Protein AF-A0A3B9RCN8-F1 (afdb_monomer_lite)

Sequence (175 aa):
MEKKGSSYEKSVKLENGKKYEFRYLSDDKGWFNDHAADAYVPSPYFGIDNSVVDLSALPEKKKTVKKVAAKKPVAKKTVAKKPVAKKTTTKAKKDDLKKIEGIGPKIASILTDNGYGTFSALSKASVKSLEEILKAAGPRYTMHKPGTWPKQAKLAASGDWDKLKTLQDKLDGGK

Secondary structure (DSSP, 8-state):
-EEETTEEE------TT-EEEE-EEETTTEEE--TT-SEEEE-SSTT-EEEEEE-SS---------------------------------------GGGSTT--HHHHHHHHHTT--SHHHHHHS-HHHHHHHHHHH-TTTTTS-GGGHHHHHHHHHTT-HHHHHHHHTTSGGG-

Structure (mmCIF, N/CA/C/O backbone):
data_AF-A0A3B9RCN8-F1
#
_entry.id   AF-A0A3B9RCN8-F1
#
loop_
_atom_site.group_PDB
_atom_site.id
_atom_site.type_symbol
_atom_site.label_atom_id
_atom_site.label_alt_id
_atom_site.label_comp_id
_atom_site.label_asym_id
_atom_site.label_entity_id
_atom_site.label_seq_id
_atom_site.pdbx_PDB_ins_code
_atom_site.Cartn_x
_atom_site.Cartn_y
_atom_site.Cartn_z
_atom_site.occupancy
_atom_site.B_iso_or_equiv
_atom_site.auth_seq_id
_atom_site.auth_comp_id
_atom_site.auth_asym_id
_atom_site.auth_atom_id
_atom_site.pdbx_PDB_model_num
ATOM 1 N N . MET A 1 1 ? -16.356 18.756 10.865 1.00 71.56 1 MET A N 1
ATOM 2 C CA . MET A 1 1 ? -15.199 18.134 11.540 1.00 71.56 1 MET A CA 1
ATOM 3 C C . MET A 1 1 ? -14.377 19.251 12.135 1.00 71.56 1 MET A C 1
ATOM 5 O O . MET A 1 1 ? -14.333 20.314 11.533 1.00 71.56 1 MET A O 1
ATOM 9 N N . GLU A 1 2 ? -13.748 19.028 13.277 1.00 79.19 2 GLU A N 1
ATOM 10 C CA . GLU A 1 2 ? -12.824 19.988 13.875 1.00 79.19 2 GLU A CA 1
ATOM 11 C C . GLU A 1 2 ? -11.391 19.594 13.521 1.00 79.19 2 GLU A C 1
ATOM 13 O O . GLU A 1 2 ? -11.007 18.430 13.662 1.00 79.19 2 GLU A O 1
ATOM 18 N N . LYS A 1 3 ? -10.593 20.555 13.050 1.00 79.31 3 LYS A N 1
ATOM 19 C CA . LYS A 1 3 ? -9.176 20.336 12.757 1.00 79.31 3 LYS A CA 1
ATOM 20 C C . LYS A 1 3 ? -8.389 20.332 14.068 1.00 79.31 3 LYS A C 1
ATOM 22 O O . LYS A 1 3 ? -8.279 21.358 14.735 1.00 79.31 3 LYS A O 1
ATOM 27 N N . LYS A 1 4 ? -7.812 19.189 14.431 1.00 77.81 4 LYS A N 1
ATOM 28 C CA . LYS A 1 4 ? -6.907 19.025 15.574 1.00 77.81 4 LYS A CA 1
ATOM 29 C C . LYS A 1 4 ? -5.496 18.747 15.069 1.00 77.81 4 LYS A C 1
ATOM 31 O O . LYS A 1 4 ? -5.135 17.617 14.743 1.00 77.81 4 LYS A O 1
ATOM 36 N N . GLY A 1 5 ? -4.689 19.804 14.999 1.00 80.44 5 GLY A N 1
ATOM 37 C CA . GLY A 1 5 ? -3.334 19.733 14.451 1.00 80.44 5 GLY A CA 1
ATOM 38 C C . GLY A 1 5 ? -3.357 19.367 12.965 1.00 80.44 5 GLY A C 1
ATOM 39 O O . GLY A 1 5 ? -3.849 20.141 12.144 1.00 80.44 5 GLY A O 1
ATOM 40 N N . SER A 1 6 ? -2.831 18.188 12.630 1.00 76.69 6 SER A N 1
ATOM 41 C CA . SER A 1 6 ? -2.826 17.624 11.273 1.00 76.69 6 SER A CA 1
ATOM 42 C C . SER A 1 6 ? -3.980 16.650 10.993 1.00 76.69 6 SER A C 1
ATOM 44 O O . SER A 1 6 ? -4.029 16.084 9.904 1.00 76.69 6 SER A O 1
ATOM 46 N N . SER A 1 7 ? -4.894 16.438 11.948 1.00 71.31 7 SER A N 1
ATOM 47 C CA . SER A 1 7 ? -6.028 15.512 11.823 1.00 71.31 7 SER A CA 1
ATOM 48 C C . SER A 1 7 ? -7.374 16.239 11.892 1.00 71.31 7 SER A C 1
ATOM 50 O O . SER A 1 7 ? -7.464 17.347 12.421 1.00 71.31 7 SER A O 1
ATOM 52 N N . TYR A 1 8 ? -8.426 15.601 11.385 1.00 76.00 8 TYR A N 1
ATOM 53 C CA . TYR A 1 8 ? -9.810 16.053 11.489 1.00 76.00 8 TYR A CA 1
ATOM 54 C C . TYR A 1 8 ? -10.598 15.067 12.352 1.00 76.00 8 TYR A C 1
ATOM 56 O O . TYR A 1 8 ? -10.539 13.862 12.130 1.00 76.00 8 TYR A O 1
ATOM 64 N N . GLU A 1 9 ? -11.347 15.569 13.333 1.00 79.69 9 GLU A N 1
ATOM 65 C CA . GLU A 1 9 ? -12.140 14.740 14.247 1.00 79.69 9 GLU A CA 1
ATOM 66 C C . GLU A 1 9 ? -13.613 15.178 14.230 1.00 79.69 9 GLU A C 1
ATOM 68 O O . GLU A 1 9 ? -13.933 16.367 14.155 1.00 79.69 9 GLU A O 1
ATOM 73 N N . LYS A 1 10 ? -14.543 14.220 14.291 1.00 79.56 10 LYS A N 1
ATOM 74 C CA . LYS A 1 10 ? -15.968 14.477 14.540 1.00 79.56 10 LYS A CA 1
ATOM 75 C C . LYS A 1 10 ? -16.510 13.370 15.433 1.00 79.56 10 LYS A C 1
ATOM 77 O O . LYS A 1 10 ? -16.347 12.197 15.127 1.00 79.56 10 LYS A O 1
ATOM 82 N N . SER A 1 11 ? -17.165 13.751 16.524 1.00 82.69 11 SER A N 1
ATOM 83 C CA . SER A 1 11 ? -17.877 12.812 17.392 1.00 82.69 11 SER A CA 1
ATOM 84 C C . SER A 1 11 ? -19.350 12.767 16.994 1.00 82.69 11 SER A C 1
ATOM 86 O O . SER A 1 11 ? -20.009 13.804 16.949 1.00 82.69 11 SER A O 1
ATOM 88 N N . VAL A 1 12 ? -19.865 11.572 16.708 1.00 82.56 12 VAL A N 1
ATOM 89 C CA . VAL A 1 12 ? -21.281 11.320 16.405 1.00 82.56 12 VAL A CA 1
ATOM 90 C C . VAL A 1 12 ? -21.766 10.212 17.336 1.00 82.56 12 VAL A C 1
ATOM 92 O O . VAL A 1 12 ? -21.059 9.230 17.547 1.00 82.56 12 VAL A O 1
ATOM 95 N N . LYS A 1 13 ? -22.950 10.384 17.931 1.00 86.81 13 LYS A N 1
ATOM 96 C CA . LYS A 1 13 ? -23.595 9.332 18.726 1.00 86.81 13 LYS A CA 1
ATOM 97 C C . LYS A 1 13 ? -24.363 8.414 17.780 1.00 86.81 13 LYS A C 1
ATOM 99 O O . LYS A 1 13 ? -25.206 8.897 17.032 1.00 86.81 13 LYS A O 1
ATOM 104 N N . LEU A 1 14 ? -24.060 7.123 17.833 1.00 85.62 14 LEU A N 1
ATOM 105 C CA . LEU A 1 14 ? -24.702 6.069 17.052 1.00 85.62 14 LEU A CA 1
ATOM 106 C C . LEU A 1 14 ? -25.326 5.054 18.013 1.00 85.62 14 LEU A C 1
ATOM 108 O O . LEU A 1 14 ? -24.851 4.900 19.140 1.00 85.62 14 LEU A O 1
ATOM 112 N N . GLU A 1 15 ? -26.402 4.398 17.593 1.00 83.62 15 GLU A N 1
ATOM 113 C CA . GLU A 1 15 ? -27.072 3.388 18.409 1.00 83.62 15 GLU A CA 1
ATOM 114 C C . GLU A 1 15 ? -26.327 2.055 18.319 1.00 83.62 15 GLU A C 1
ATOM 116 O O . GLU A 1 15 ? -25.875 1.630 17.255 1.00 83.62 15 GLU A O 1
ATOM 121 N N . ASN A 1 16 ? -26.209 1.372 19.452 1.00 81.44 16 ASN A N 1
ATOM 122 C CA . ASN A 1 16 ? -25.555 0.072 19.506 1.00 81.44 16 ASN A CA 1
ATOM 123 C C . ASN A 1 16 ? -26.401 -0.993 18.792 1.00 81.44 16 ASN A C 1
ATOM 125 O O . ASN A 1 16 ? -27.627 -0.902 18.745 1.00 81.44 16 ASN A O 1
ATOM 129 N N . GLY A 1 17 ? -25.749 -2.031 18.270 1.00 83.00 17 GLY A N 1
ATOM 130 C CA . GLY A 1 17 ? -26.423 -3.136 17.587 1.00 83.00 17 GLY A CA 1
ATOM 131 C C . GLY A 1 17 ? -26.712 -2.886 16.105 1.00 83.00 17 GLY A C 1
ATOM 132 O O . GLY A 1 17 ? -27.273 -3.760 15.449 1.00 83.00 17 GLY A O 1
ATOM 133 N N . LYS A 1 18 ? -26.346 -1.717 15.563 1.00 85.75 18 LYS A N 1
ATOM 134 C CA . LYS A 1 18 ? -26.621 -1.327 14.173 1.00 85.75 18 LYS A CA 1
ATOM 135 C C . LYS A 1 18 ? -25.338 -1.148 13.363 1.00 85.75 18 LYS A C 1
ATOM 137 O O . LYS A 1 18 ? -24.271 -0.872 13.907 1.00 85.75 18 LYS A O 1
ATOM 142 N N . LYS A 1 19 ? -25.462 -1.294 12.045 1.00 87.50 19 LYS A N 1
ATOM 143 C CA . LYS A 1 19 ? -24.400 -0.976 11.085 1.00 87.50 19 LYS A CA 1
ATOM 144 C C . LYS A 1 19 ? -24.675 0.386 10.479 1.00 87.50 19 LYS A C 1
ATOM 146 O O . LYS A 1 19 ? -25.818 0.685 10.142 1.00 87.50 19 LYS A O 1
ATOM 151 N N . TYR A 1 20 ? -23.633 1.190 10.346 1.00 87.62 20 TYR A N 1
ATOM 152 C CA . TYR A 1 20 ? -23.727 2.540 9.811 1.00 87.62 20 TYR A CA 1
ATOM 153 C C . TYR A 1 20 ? -22.778 2.701 8.641 1.00 87.62 20 TYR A C 1
ATOM 155 O O . TYR A 1 20 ? -21.601 2.377 8.751 1.00 87.62 20 TYR A O 1
ATOM 163 N N . GLU A 1 21 ? -23.289 3.240 7.543 1.00 90.00 21 GLU A N 1
ATOM 164 C CA . GLU A 1 21 ? -22.502 3.570 6.363 1.00 90.00 21 GLU A CA 1
ATOM 165 C C . GLU A 1 21 ? -22.105 5.044 6.391 1.00 90.00 21 GLU A C 1
ATOM 167 O O . GLU A 1 21 ? -22.910 5.916 6.724 1.00 90.00 21 GLU A O 1
ATOM 172 N N . PHE A 1 22 ? -20.860 5.341 6.045 1.00 88.81 22 PHE A N 1
ATOM 173 C CA . PHE A 1 22 ? -20.345 6.699 6.013 1.00 88.81 22 PHE A CA 1
ATOM 174 C C . PHE A 1 22 ? -19.256 6.861 4.956 1.00 88.81 22 PHE A C 1
ATOM 176 O O . PHE A 1 22 ? -18.678 5.900 4.454 1.00 88.81 22 PHE A O 1
ATOM 183 N N . ARG A 1 23 ? -18.973 8.119 4.620 1.00 86.69 23 ARG A N 1
ATOM 184 C CA . ARG A 1 23 ? -17.888 8.512 3.724 1.00 86.69 23 ARG A CA 1
ATOM 185 C C . ARG A 1 23 ? -17.439 9.923 4.070 1.00 86.69 23 ARG A C 1
ATOM 187 O O . ARG A 1 23 ? -18.237 10.725 4.562 1.00 86.69 23 ARG A O 1
ATOM 194 N N . TYR A 1 24 ? -16.177 10.235 3.819 1.00 83.06 24 TYR A N 1
ATOM 195 C CA . TYR A 1 24 ? -15.645 11.575 4.017 1.00 83.06 24 TYR A CA 1
ATOM 196 C C . TYR A 1 24 ? -15.662 12.350 2.708 1.00 83.06 24 TYR A C 1
ATOM 198 O O . TYR A 1 24 ? -15.391 11.795 1.648 1.00 83.06 24 TYR A O 1
ATOM 206 N N . LEU A 1 25 ? -15.971 13.638 2.792 1.00 83.50 25 LEU A N 1
ATOM 207 C CA . LEU A 1 25 ? -15.864 14.575 1.683 1.00 83.50 25 LEU A CA 1
ATOM 208 C C . LEU A 1 25 ? -14.739 15.554 2.011 1.00 83.50 25 LEU A C 1
ATOM 210 O O . LEU A 1 25 ? -14.771 16.201 3.058 1.00 83.50 25 LEU A O 1
ATOM 214 N N . SER A 1 26 ? -13.741 15.616 1.135 1.00 79.38 26 SER A N 1
ATOM 215 C CA . SER A 1 26 ? -12.722 16.668 1.135 1.00 79.38 26 SER A CA 1
ATOM 216 C C . SER A 1 26 ? -12.993 17.639 0.002 1.00 79.38 26 SER A C 1
ATOM 218 O O . SER A 1 26 ? -13.400 17.209 -1.078 1.00 79.38 26 SER A O 1
ATOM 220 N N . ASP A 1 27 ? -12.706 18.915 0.237 1.00 77.50 27 ASP A N 1
ATOM 221 C CA . ASP A 1 27 ? -12.875 19.957 -0.776 1.00 77.50 27 ASP A CA 1
ATOM 222 C C . ASP A 1 27 ? -11.977 19.706 -2.003 1.00 77.50 27 ASP A C 1
ATOM 224 O O . ASP A 1 27 ? -12.412 19.890 -3.136 1.00 77.50 27 ASP A O 1
ATOM 228 N N . ASP A 1 28 ? -10.761 19.185 -1.793 1.00 72.94 28 ASP A N 1
ATOM 229 C CA . ASP A 1 28 ? -9.754 19.060 -2.859 1.00 72.94 28 ASP A CA 1
ATOM 230 C C . ASP A 1 28 ? -9.806 17.724 -3.619 1.00 72.94 28 ASP A C 1
ATOM 232 O O . ASP A 1 28 ? -9.500 17.661 -4.808 1.00 72.94 28 ASP A O 1
ATOM 236 N N . LYS A 1 29 ? -10.124 16.619 -2.927 1.00 70.38 29 LYS A N 1
ATOM 237 C CA . LYS A 1 29 ? -10.030 15.246 -3.472 1.00 70.38 29 LYS A CA 1
ATOM 238 C C . LYS A 1 29 ? -11.387 14.564 -3.613 1.00 70.38 29 LYS A C 1
ATOM 240 O O . LYS A 1 29 ? -11.453 13.397 -3.994 1.00 70.38 29 LYS A O 1
ATOM 245 N N . GLY A 1 30 ? -12.466 15.279 -3.305 1.00 80.94 30 GLY A N 1
ATOM 246 C CA . GLY A 1 30 ? -13.816 14.745 -3.336 1.00 80.94 30 GLY A CA 1
ATOM 247 C C . GLY A 1 30 ? -14.045 13.703 -2.246 1.00 80.94 30 GLY A C 1
ATOM 248 O O . GLY A 1 30 ? -13.497 13.790 -1.141 1.00 80.94 30 GLY A O 1
ATOM 249 N N . TRP A 1 31 ? -14.915 12.746 -2.545 1.00 83.25 31 TRP A N 1
ATOM 250 C CA . TRP A 1 31 ? -15.335 11.735 -1.591 1.00 83.25 31 TRP A CA 1
ATOM 251 C C . TRP A 1 31 ? -14.331 10.587 -1.460 1.00 83.25 31 TRP A C 1
ATOM 253 O O . TRP A 1 31 ? -13.904 10.011 -2.457 1.00 83.25 31 TRP A O 1
ATOM 263 N N . PHE A 1 32 ? -14.035 10.186 -0.228 1.00 79.88 32 PHE A N 1
ATOM 264 C CA . PHE A 1 32 ? -13.126 9.087 0.077 1.00 79.88 32 PHE A CA 1
ATOM 265 C C . PHE A 1 32 ? -13.572 8.311 1.318 1.00 79.88 32 PHE A C 1
ATOM 267 O O . PHE A 1 32 ? -14.241 8.842 2.207 1.00 79.88 32 PHE A O 1
ATOM 274 N N . ASN A 1 33 ? -13.186 7.042 1.374 1.00 84.31 33 ASN A N 1
ATOM 275 C CA . ASN A 1 33 ? -13.527 6.144 2.469 1.00 84.31 33 ASN A CA 1
ATOM 276 C C . ASN A 1 33 ? -12.475 6.157 3.583 1.00 84.31 33 ASN A C 1
ATOM 278 O O . ASN A 1 33 ? -11.306 6.483 3.364 1.00 84.31 33 ASN A O 1
ATOM 282 N N . ASP A 1 34 ? -12.898 5.762 4.781 1.00 80.06 34 ASP A N 1
ATOM 283 C CA . ASP A 1 34 ? -11.999 5.522 5.903 1.00 80.06 34 ASP A CA 1
ATOM 284 C C . ASP A 1 34 ? -11.255 4.201 5.710 1.00 80.06 34 ASP A C 1
ATOM 286 O O . ASP A 1 34 ? -11.878 3.148 5.588 1.00 80.06 34 ASP A O 1
ATOM 290 N N . HIS A 1 35 ? -9.921 4.249 5.723 1.00 78.25 35 HIS A N 1
ATOM 291 C CA . HIS A 1 35 ? -9.087 3.052 5.626 1.00 78.25 35 HIS A CA 1
ATOM 292 C C . HIS A 1 35 ? -9.227 2.129 6.850 1.00 78.25 35 HIS A C 1
ATOM 294 O O . HIS A 1 35 ? -8.914 0.942 6.761 1.00 78.25 35 HIS A O 1
ATOM 300 N N . ALA A 1 36 ? -9.686 2.669 7.981 1.00 77.94 36 ALA A N 1
ATOM 301 C CA . ALA A 1 36 ? -9.920 1.953 9.227 1.00 77.94 36 ALA A CA 1
ATOM 302 C C . ALA A 1 36 ? -11.395 1.547 9.435 1.00 77.94 36 ALA A C 1
ATOM 304 O O . ALA A 1 36 ? -11.762 1.201 10.555 1.00 77.94 36 ALA A O 1
ATOM 305 N N . ALA A 1 37 ? -12.237 1.594 8.394 1.00 80.50 37 ALA A N 1
ATOM 306 C CA . ALA A 1 37 ? -13.617 1.111 8.466 1.00 80.50 37 ALA A CA 1
ATOM 307 C C . ALA A 1 37 ? -13.695 -0.401 8.750 1.00 80.50 37 ALA A C 1
ATOM 309 O O . ALA A 1 37 ? -12.819 -1.164 8.334 1.00 80.50 37 ALA A O 1
ATOM 310 N N . ASP A 1 38 ? -14.775 -0.840 9.401 1.00 78.38 38 ASP A N 1
ATOM 311 C CA . ASP A 1 38 ? -15.009 -2.254 9.720 1.00 78.38 38 ASP A CA 1
ATOM 312 C C . ASP A 1 38 ? -15.305 -3.081 8.460 1.00 78.38 38 ASP A C 1
ATOM 314 O O . ASP A 1 38 ? -14.914 -4.245 8.356 1.00 78.38 38 ASP A O 1
ATOM 318 N N . ALA A 1 39 ? -15.984 -2.474 7.483 1.00 82.88 39 ALA A N 1
ATOM 319 C CA . ALA A 1 39 ? -16.243 -3.059 6.172 1.00 82.88 39 ALA A CA 1
ATOM 320 C C . ALA A 1 39 ? -16.444 -1.974 5.103 1.00 82.88 39 ALA A C 1
ATOM 322 O O . ALA A 1 39 ? -16.467 -0.778 5.401 1.00 82.88 39 ALA A O 1
ATOM 323 N N . TYR A 1 40 ? -16.615 -2.412 3.857 1.00 88.25 40 TYR A N 1
ATOM 324 C CA . TYR A 1 40 ? -17.025 -1.572 2.738 1.00 88.25 40 TYR A CA 1
ATOM 325 C C . TYR A 1 40 ? -18.232 -2.212 2.067 1.00 88.25 40 TYR A C 1
ATOM 327 O O . TYR A 1 40 ? -18.243 -3.429 1.865 1.00 88.25 40 TYR A O 1
ATOM 335 N N . VAL A 1 41 ? -19.241 -1.409 1.748 1.00 87.19 41 VAL A N 1
ATOM 336 C CA . VAL A 1 41 ? -20.456 -1.873 1.068 1.00 87.19 41 VAL A CA 1
ATOM 337 C C . VAL A 1 41 ? -20.729 -1.027 -0.168 1.00 87.19 41 VAL A C 1
ATOM 339 O O . VAL A 1 41 ? -20.498 0.182 -0.117 1.00 87.19 41 VAL A O 1
ATOM 342 N N . PRO A 1 42 ? -21.219 -1.623 -1.268 1.00 84.44 42 PRO A N 1
ATOM 343 C CA . PRO A 1 42 ? -21.563 -0.870 -2.463 1.00 84.44 42 PRO A CA 1
ATOM 344 C C . PRO A 1 42 ? -22.606 0.192 -2.141 1.00 84.44 42 PRO A C 1
ATOM 346 O O . PRO A 1 42 ? -23.656 -0.103 -1.570 1.00 84.44 42 PRO A O 1
ATOM 349 N N . SER A 1 43 ? -22.319 1.430 -2.522 1.00 84.81 43 SER A N 1
ATOM 350 C CA . SER A 1 43 ? -23.312 2.493 -2.480 1.00 84.81 43 SER A CA 1
ATOM 351 C C . SER A 1 43 ? -24.294 2.344 -3.655 1.00 84.81 43 SER A C 1
ATOM 353 O O . SER A 1 43 ? -24.005 1.637 -4.624 1.00 84.81 43 SER A O 1
ATOM 355 N N . PRO A 1 44 ? -25.431 3.062 -3.643 1.00 81.69 44 PRO A N 1
ATOM 356 C CA . PRO A 1 44 ? -26.354 3.108 -4.781 1.00 81.69 44 PRO A CA 1
ATOM 357 C C . PRO A 1 44 ? -25.732 3.662 -6.075 1.00 81.69 44 PRO A C 1
ATOM 359 O O . PRO A 1 44 ? -26.334 3.557 -7.142 1.00 81.69 44 PRO A O 1
ATOM 362 N N . TYR A 1 45 ? -24.551 4.280 -5.989 1.00 73.50 45 TYR A N 1
ATOM 363 C CA . TYR A 1 45 ? -23.842 4.847 -7.126 1.00 73.50 45 TYR A CA 1
ATOM 364 C C . TYR A 1 45 ? -22.809 3.860 -7.667 1.00 73.50 45 TYR A C 1
ATOM 366 O O . TYR A 1 45 ? -22.009 3.285 -6.927 1.00 73.50 45 TYR A O 1
ATOM 374 N N . PHE A 1 46 ? -22.816 3.690 -8.987 1.00 66.00 46 PHE A N 1
ATOM 375 C CA . PHE A 1 46 ? -21.984 2.709 -9.670 1.00 66.00 46 PHE A CA 1
ATOM 376 C C . PHE A 1 46 ? -20.489 2.927 -9.399 1.00 66.00 46 PHE A C 1
ATOM 378 O O . PHE A 1 46 ? -19.962 4.022 -9.594 1.00 66.00 46 PHE A O 1
ATOM 385 N N . GLY A 1 47 ? -19.808 1.860 -8.974 1.00 72.12 47 GLY A N 1
ATOM 386 C CA . GLY A 1 47 ? -18.364 1.867 -8.730 1.00 72.12 47 GLY A CA 1
ATOM 387 C C . GLY A 1 47 ? -17.926 2.636 -7.480 1.00 72.12 47 GLY A C 1
ATOM 388 O O . GLY A 1 47 ? -16.744 2.956 -7.359 1.00 72.12 47 GLY A O 1
ATOM 389 N N . ILE A 1 48 ? -18.852 2.954 -6.570 1.00 76.19 48 ILE A N 1
ATOM 390 C CA . ILE A 1 48 ? -18.566 3.656 -5.318 1.00 76.19 48 ILE A CA 1
ATOM 391 C C . ILE A 1 48 ? -19.000 2.787 -4.142 1.00 76.19 48 ILE A C 1
ATOM 393 O O . ILE A 1 48 ? -20.174 2.439 -4.039 1.00 76.19 48 ILE A O 1
ATOM 397 N N . ASP A 1 49 ? -18.080 2.541 -3.213 1.00 81.38 49 ASP A N 1
ATOM 398 C CA . ASP A 1 49 ? -18.366 1.882 -1.937 1.00 81.38 49 ASP A CA 1
ATOM 399 C C . ASP A 1 49 ? -18.436 2.905 -0.795 1.00 81.38 49 ASP A C 1
ATOM 401 O O . ASP A 1 49 ? -17.740 3.924 -0.823 1.00 81.38 49 ASP A O 1
ATOM 405 N N . ASN A 1 50 ? -19.222 2.607 0.236 1.00 84.06 50 ASN A N 1
ATOM 406 C CA . ASN A 1 50 ? -19.271 3.319 1.510 1.00 84.06 50 ASN A CA 1
ATOM 407 C C . ASN A 1 50 ? -18.450 2.577 2.572 1.00 84.06 50 ASN A C 1
ATOM 409 O O . ASN A 1 50 ? -18.449 1.346 2.612 1.00 84.06 50 ASN A O 1
ATOM 413 N N . SER A 1 51 ? -17.801 3.315 3.473 1.00 87.19 51 SER A N 1
ATOM 414 C CA . SER A 1 51 ? -17.236 2.752 4.704 1.00 87.19 51 SER A CA 1
ATOM 415 C C . SER A 1 51 ? -18.345 2.331 5.662 1.00 87.19 51 SER A C 1
ATOM 417 O O . SER A 1 51 ? -19.345 3.028 5.789 1.00 87.19 51 SER A O 1
ATOM 419 N N . VAL A 1 52 ? -18.149 1.233 6.388 1.00 88.44 52 VAL A N 1
ATOM 420 C CA . VAL A 1 52 ? -19.089 0.733 7.399 1.00 88.44 52 VAL A CA 1
ATOM 421 C C . VAL A 1 52 ? -18.465 0.799 8.787 1.00 88.44 52 VAL A C 1
ATOM 423 O O . VAL A 1 52 ? -17.320 0.391 8.968 1.00 88.44 52 VAL A O 1
ATOM 426 N N . VAL A 1 53 ? -19.241 1.270 9.763 1.00 86.62 53 VAL A N 1
ATOM 427 C CA . VAL A 1 53 ? -19.027 1.021 11.193 1.00 86.62 53 VAL A CA 1
ATOM 428 C C . VAL A 1 53 ? -20.021 -0.042 11.642 1.00 86.62 53 VAL A C 1
ATOM 430 O O . VAL A 1 53 ? -21.233 0.169 11.557 1.00 86.62 53 VAL A O 1
ATOM 433 N N . ASP A 1 54 ? -19.526 -1.181 12.113 1.00 87.00 54 ASP A N 1
ATOM 434 C CA . ASP A 1 54 ? -20.352 -2.289 12.582 1.00 87.00 54 ASP A CA 1
ATOM 435 C C . ASP A 1 54 ? -20.418 -2.294 14.114 1.00 87.00 54 ASP A C 1
ATOM 437 O O . ASP A 1 54 ? -19.503 -2.742 14.801 1.00 87.00 54 ASP A O 1
ATOM 441 N N . LEU A 1 55 ? -21.533 -1.804 14.666 1.00 84.00 55 LEU A N 1
ATOM 442 C CA . LEU A 1 55 ? -21.791 -1.821 16.109 1.00 84.00 55 LEU A CA 1
ATOM 443 C C . LEU A 1 55 ? -22.624 -3.040 16.540 1.00 84.00 55 LEU A C 1
ATOM 445 O O . LEU A 1 55 ? -23.169 -3.033 17.645 1.00 84.00 55 LEU A O 1
ATOM 449 N N . SER A 1 56 ? -22.761 -4.073 15.693 1.00 77.19 56 SER A N 1
ATOM 450 C CA . SER A 1 56 ? -23.540 -5.285 16.008 1.00 77.19 56 SER A CA 1
ATOM 451 C C . SER A 1 56 ? -22.873 -6.174 17.059 1.00 77.19 56 SER A C 1
ATOM 453 O O . SER A 1 56 ? -23.563 -6.798 17.865 1.00 77.19 56 SER A O 1
ATOM 455 N N . ALA A 1 57 ? -21.540 -6.189 17.109 1.00 65.12 57 ALA A N 1
ATOM 456 C CA . ALA A 1 57 ? -20.785 -6.881 18.143 1.00 65.12 57 ALA A CA 1
ATOM 457 C C . ALA A 1 57 ? -20.402 -5.885 19.242 1.00 65.12 57 ALA A C 1
ATOM 459 O O . ALA A 1 57 ? -19.556 -5.019 19.040 1.00 65.12 57 ALA A O 1
ATOM 460 N N . LEU A 1 58 ? -21.014 -6.006 20.419 1.00 54.41 58 LEU A N 1
ATOM 461 C CA . LEU A 1 58 ? -20.617 -5.259 21.611 1.00 54.41 58 LEU A CA 1
ATOM 462 C C . LEU A 1 58 ? -19.519 -6.020 22.371 1.00 54.41 58 LEU A C 1
ATOM 464 O O . LEU A 1 58 ? -19.849 -6.933 23.126 1.00 54.41 58 LEU A O 1
ATOM 468 N N . PRO A 1 59 ? -18.228 -5.652 22.275 1.00 50.47 59 PRO A N 1
ATOM 469 C CA . PRO A 1 59 ? -17.319 -5.871 23.384 1.00 50.47 59 PRO A CA 1
ATOM 470 C C . PRO A 1 59 ? -17.580 -4.784 24.434 1.00 50.47 59 PRO A C 1
ATOM 472 O O . PRO A 1 59 ? -17.607 -3.587 24.134 1.00 50.47 59 PRO A O 1
ATOM 475 N N . GLU A 1 60 ? -17.777 -5.186 25.685 1.00 46.47 60 GLU A N 1
ATOM 476 C CA . GLU A 1 60 ? -17.823 -4.259 26.811 1.00 46.47 60 GLU A CA 1
ATOM 477 C C . GLU A 1 60 ? -16.598 -3.325 26.811 1.00 46.47 60 GLU A C 1
ATOM 479 O O . GLU A 1 60 ? -15.455 -3.725 26.582 1.00 46.47 60 GLU A O 1
ATOM 484 N N . LYS A 1 61 ? -16.866 -2.041 27.066 1.00 43.16 61 LYS A N 1
ATOM 485 C CA . LYS A 1 61 ? -15.912 -0.929 27.145 1.00 43.16 61 LYS A CA 1
ATOM 486 C C . LYS A 1 61 ? -14.591 -1.316 27.832 1.00 43.16 61 LYS A C 1
ATOM 488 O O . LYS A 1 61 ? -14.554 -1.461 29.051 1.00 43.16 61 LYS A O 1
ATOM 493 N N . LYS A 1 62 ? -13.464 -1.229 27.116 1.00 34.69 62 LYS A N 1
ATOM 494 C CA . LYS A 1 62 ? -12.196 -0.793 27.729 1.00 34.69 62 LYS A CA 1
ATOM 495 C C . LYS A 1 62 ? -11.925 0.667 27.381 1.00 34.69 62 LYS A C 1
ATOM 497 O O . LYS A 1 62 ? -11.403 1.004 26.325 1.00 34.69 62 LYS A O 1
ATOM 502 N N . LYS A 1 63 ? -12.308 1.539 28.321 1.00 43.38 63 LYS A N 1
ATOM 503 C CA . LYS A 1 63 ? -11.813 2.915 28.448 1.00 43.38 63 LYS A CA 1
ATOM 504 C C . LYS A 1 63 ? -10.286 2.901 28.602 1.00 43.38 63 LYS A C 1
ATOM 506 O O . LYS A 1 63 ? -9.805 2.348 29.581 1.00 43.38 63 LYS A O 1
ATOM 511 N N . THR A 1 64 ? -9.575 3.635 27.754 1.00 35.34 64 THR A N 1
ATOM 512 C CA . THR A 1 64 ? -8.302 4.320 28.078 1.00 35.34 64 THR A CA 1
ATOM 513 C C . THR A 1 64 ? -8.208 5.540 27.153 1.00 35.34 64 THR A C 1
ATOM 515 O O . THR A 1 64 ? -7.931 5.393 25.972 1.00 35.34 64 THR A O 1
ATOM 518 N N . VAL A 1 65 ? -8.816 6.674 27.517 1.00 42.34 65 VAL A N 1
ATOM 519 C CA . VAL A 1 65 ? -8.229 7.833 28.230 1.00 42.34 65 VAL A CA 1
ATOM 520 C C . VAL A 1 65 ? -7.134 8.564 27.432 1.00 42.34 65 VAL A C 1
ATOM 522 O O . VAL A 1 65 ? -6.037 8.061 27.223 1.00 42.34 65 VAL A O 1
ATOM 525 N N . LYS A 1 66 ? -7.472 9.807 27.056 1.00 39.47 66 LYS A N 1
ATOM 526 C CA . LYS A 1 66 ? -6.606 10.908 26.601 1.00 39.47 66 LYS A CA 1
ATOM 527 C C . LYS A 1 66 ? -5.301 11.027 27.412 1.00 39.47 66 LYS A C 1
ATOM 529 O O . LYS A 1 66 ? -5.365 11.088 28.637 1.00 39.47 66 LYS A O 1
ATOM 534 N N . LYS A 1 67 ? -4.176 11.322 26.746 1.00 31.02 67 LYS A N 1
ATOM 535 C CA . LYS A 1 67 ? -3.195 12.302 27.256 1.00 31.02 67 LYS A CA 1
ATOM 536 C C . LYS A 1 67 ? -2.475 13.021 26.109 1.00 31.02 67 LYS A C 1
ATOM 538 O O . LYS A 1 67 ? -1.925 12.399 25.211 1.00 31.02 67 LYS A O 1
ATOM 543 N N . VAL A 1 68 ? -2.541 14.348 26.167 1.00 36.75 68 VAL A N 1
ATOM 544 C CA . VAL A 1 68 ? -1.937 15.346 25.273 1.00 36.75 68 VAL A CA 1
ATOM 545 C C . VAL A 1 68 ? -0.581 15.791 25.855 1.00 36.75 68 VAL A C 1
ATOM 547 O O . VAL A 1 68 ? -0.451 15.807 27.078 1.00 36.75 68 VAL A O 1
ATOM 550 N N . ALA A 1 69 ? 0.338 16.241 24.978 1.00 40.97 69 ALA A N 1
ATOM 551 C CA . ALA A 1 69 ? 1.524 17.098 25.228 1.00 40.97 69 ALA A CA 1
ATOM 552 C C . ALA A 1 69 ? 2.727 16.461 25.982 1.00 40.97 69 ALA A C 1
ATOM 554 O O . ALA A 1 69 ? 2.538 15.733 26.942 1.00 40.97 69 ALA A O 1
ATOM 555 N N . ALA A 1 70 ? 4.011 16.709 25.672 1.00 35.94 70 ALA A N 1
ATOM 556 C CA . ALA A 1 70 ? 4.678 17.652 24.768 1.00 35.94 70 ALA A CA 1
ATOM 557 C C . ALA A 1 70 ? 6.205 17.354 24.670 1.00 35.94 70 ALA A C 1
ATOM 559 O O . ALA A 1 70 ? 6.770 16.720 25.555 1.00 35.94 70 ALA A O 1
ATOM 560 N N . LYS A 1 71 ? 6.841 17.962 23.649 1.00 30.77 71 LYS A N 1
ATOM 561 C CA . LYS A 1 71 ? 8.267 18.362 23.499 1.00 30.77 71 LYS A CA 1
ATOM 562 C C . LYS A 1 71 ? 9.328 17.346 23.009 1.00 30.77 71 LYS A C 1
ATOM 564 O O . LYS A 1 71 ? 9.816 16.485 23.727 1.00 30.77 71 LYS A O 1
ATOM 569 N N . LYS A 1 72 ? 9.772 17.613 21.770 1.00 36.62 72 LYS A N 1
ATOM 570 C CA . LYS A 1 72 ? 11.134 17.418 21.213 1.00 36.62 72 LYS A CA 1
ATOM 571 C C . LYS A 1 72 ? 12.165 18.207 22.064 1.00 36.62 72 LYS A C 1
ATOM 573 O O . LYS A 1 72 ? 11.766 19.220 22.641 1.00 36.62 72 LYS A O 1
ATOM 578 N N . PRO A 1 73 ? 13.465 17.842 22.089 1.00 42.97 73 PRO A N 1
ATOM 579 C CA . PRO A 1 73 ? 14.351 18.145 20.962 1.00 42.97 73 PRO A CA 1
ATOM 580 C C . PRO A 1 73 ? 15.299 17.000 20.543 1.00 42.97 73 PRO A C 1
ATOM 582 O O . PRO A 1 73 ? 15.369 15.930 21.130 1.00 42.97 73 PRO A O 1
ATOM 585 N N . VAL A 1 74 ? 15.950 17.261 19.414 1.00 43.44 74 VAL A N 1
ATOM 586 C CA . VAL A 1 74 ? 16.762 16.417 18.526 1.00 43.44 74 VAL A CA 1
ATOM 587 C C . VAL A 1 74 ? 18.163 16.138 19.101 1.00 43.44 74 VAL A C 1
ATOM 589 O O . VAL A 1 74 ? 18.743 17.062 19.654 1.00 43.44 74 VAL A O 1
ATOM 592 N N . ALA A 1 75 ? 18.749 14.947 18.868 1.00 37.62 75 ALA A N 1
ATOM 593 C CA . ALA A 1 75 ? 20.031 14.761 18.142 1.00 37.62 75 ALA A CA 1
ATOM 594 C C . ALA A 1 75 ? 20.812 13.459 18.462 1.00 37.62 75 ALA A C 1
ATOM 596 O O . ALA A 1 75 ? 21.016 13.097 19.610 1.00 37.62 75 ALA A O 1
ATOM 597 N N . LYS A 1 76 ? 21.383 12.908 17.375 1.00 32.91 76 LYS A N 1
ATOM 598 C CA . LYS A 1 76 ? 22.611 12.088 17.232 1.00 32.91 76 LYS A CA 1
ATOM 599 C C . LYS A 1 76 ? 22.588 10.562 17.482 1.00 32.91 76 LYS A C 1
ATOM 601 O O . LYS A 1 76 ? 22.602 10.064 18.595 1.00 32.91 76 LYS A O 1
ATOM 606 N N . LYS A 1 77 ? 22.677 9.868 16.331 1.00 39.22 77 LYS A N 1
ATOM 607 C CA . LYS A 1 77 ? 23.389 8.612 16.004 1.00 39.22 77 LYS A CA 1
ATOM 608 C C . LYS A 1 77 ? 24.292 8.027 17.107 1.00 39.22 77 LYS A C 1
ATOM 610 O O . LYS A 1 77 ? 25.235 8.704 17.491 1.00 39.22 77 LYS A O 1
ATOM 615 N N . THR A 1 78 ? 24.154 6.718 17.349 1.00 31.28 78 THR A N 1
ATOM 616 C CA . THR A 1 78 ? 25.166 5.666 17.073 1.00 31.28 78 THR A CA 1
ATOM 617 C C . THR A 1 78 ? 24.552 4.266 17.251 1.00 31.28 78 THR A C 1
ATOM 619 O O . THR A 1 78 ? 23.417 4.109 17.687 1.00 31.28 78 THR A O 1
ATOM 622 N N . VAL A 1 79 ? 25.265 3.265 16.745 1.00 41.38 79 VAL A N 1
ATOM 623 C CA . VAL A 1 79 ? 24.822 1.945 16.281 1.00 41.38 79 VAL A CA 1
ATOM 624 C C . VAL A 1 79 ? 24.944 0.857 17.365 1.00 41.38 79 VAL A C 1
ATOM 626 O O . VAL A 1 79 ? 25.843 0.909 18.191 1.00 41.38 79 VAL A O 1
ATOM 629 N N . ALA A 1 80 ? 24.093 -0.174 17.238 1.00 41.81 80 ALA A N 1
ATOM 630 C CA . ALA A 1 80 ? 24.198 -1.545 17.770 1.00 41.81 80 ALA A CA 1
ATOM 631 C C . ALA A 1 80 ? 23.936 -1.802 19.270 1.00 41.81 80 ALA A C 1
ATOM 633 O O . ALA A 1 80 ? 24.806 -1.648 20.114 1.00 41.81 80 ALA A O 1
ATOM 634 N N . LYS A 1 81 ? 22.811 -2.464 19.568 1.00 36.44 81 LYS A N 1
ATOM 635 C CA . LYS A 1 81 ? 22.735 -3.932 19.723 1.00 36.44 81 LYS A CA 1
ATOM 636 C C . LYS A 1 81 ? 21.278 -4.362 19.938 1.00 36.44 81 LYS A C 1
ATOM 638 O O . LYS A 1 81 ? 20.511 -3.723 20.645 1.00 36.44 81 LYS A O 1
ATOM 643 N N . LYS A 1 82 ? 20.920 -5.460 19.274 1.00 46.19 82 LYS A N 1
ATOM 644 C CA . LYS A 1 82 ? 19.699 -6.259 19.460 1.00 46.19 82 LYS A CA 1
ATOM 645 C C . LYS A 1 82 ? 19.509 -6.564 20.960 1.00 46.19 82 LYS A C 1
ATOM 647 O O . LYS A 1 82 ? 20.495 -6.888 21.618 1.00 46.19 82 LYS A O 1
ATOM 652 N N . PRO A 1 83 ? 18.264 -6.601 21.454 1.00 43.41 83 PRO A N 1
ATOM 653 C CA . PRO A 1 83 ? 17.705 -7.922 21.704 1.00 43.41 83 PRO A CA 1
ATOM 654 C C . PRO A 1 83 ? 16.302 -8.097 21.120 1.00 43.41 83 PRO A C 1
ATOM 656 O O . PRO A 1 83 ? 15.515 -7.175 20.936 1.00 43.41 83 PRO A O 1
ATOM 659 N N . VAL A 1 84 ? 16.061 -9.346 20.751 1.00 54.31 84 VAL A N 1
ATOM 660 C CA . VAL A 1 84 ? 14.843 -9.902 20.174 1.00 54.31 84 VAL A CA 1
ATOM 661 C C . VAL A 1 84 ? 13.732 -9.934 21.225 1.00 54.31 84 VAL A C 1
ATOM 663 O O . VAL A 1 84 ? 14.015 -10.233 22.378 1.00 54.31 84 VAL A O 1
ATOM 666 N N . ALA A 1 85 ? 12.488 -9.757 20.761 1.00 45.84 85 ALA A N 1
ATOM 667 C CA . ALA A 1 85 ? 11.255 -10.423 21.215 1.00 45.84 85 ALA A CA 1
ATOM 668 C C . ALA A 1 85 ? 10.128 -9.484 21.685 1.00 45.84 85 ALA A C 1
ATOM 670 O O . ALA A 1 85 ? 9.993 -9.162 22.858 1.00 45.84 85 ALA A O 1
ATOM 671 N N . LYS A 1 86 ? 9.163 -9.263 20.789 1.00 35.34 86 LYS A N 1
ATOM 672 C CA . LYS A 1 86 ? 7.855 -9.899 20.982 1.00 35.34 86 LYS A CA 1
ATOM 673 C C . LYS A 1 86 ? 7.286 -10.286 19.625 1.00 35.34 86 LYS A C 1
ATOM 675 O O . LYS A 1 86 ? 6.811 -9.457 18.861 1.00 35.34 86 LYS A O 1
ATOM 680 N N . LYS A 1 87 ? 7.401 -11.583 19.329 1.00 48.81 87 LYS A N 1
ATOM 681 C CA . LYS A 1 87 ? 6.582 -12.267 18.334 1.00 48.81 87 LYS A CA 1
ATOM 682 C C . LYS A 1 87 ? 5.121 -12.028 18.719 1.00 48.81 87 LYS A C 1
ATOM 684 O O . LYS A 1 87 ? 4.651 -12.619 19.685 1.00 48.81 87 LYS A O 1
ATOM 689 N N . THR A 1 88 ? 4.399 -11.222 17.959 1.00 37.06 88 THR A N 1
ATOM 690 C CA . THR A 1 88 ? 2.982 -11.494 17.737 1.00 37.06 88 THR A CA 1
ATOM 691 C C . THR A 1 88 ? 2.916 -12.400 16.519 1.00 37.06 88 THR A C 1
ATOM 693 O O . THR A 1 88 ? 2.825 -11.977 15.372 1.00 37.06 88 THR A O 1
ATOM 696 N N . THR A 1 89 ? 3.040 -13.698 16.787 1.00 45.53 89 THR A N 1
ATOM 697 C CA . THR A 1 89 ? 2.550 -14.739 15.893 1.00 45.53 89 THR A CA 1
ATOM 698 C C . THR A 1 89 ? 1.066 -14.489 15.661 1.00 45.53 89 THR A C 1
ATOM 700 O O . THR A 1 89 ? 0.225 -14.888 16.460 1.00 45.53 89 THR A O 1
ATOM 703 N N . THR A 1 90 ? 0.738 -13.833 14.559 1.00 36.69 90 THR A N 1
ATOM 704 C CA . THR A 1 90 ? -0.496 -14.135 13.851 1.00 36.69 90 THR A CA 1
ATOM 705 C C . THR A 1 90 ? -0.078 -14.788 12.547 1.00 36.69 90 THR A C 1
ATOM 707 O O . THR A 1 90 ? 0.860 -14.347 11.892 1.00 36.69 90 THR A O 1
ATOM 710 N N . LYS A 1 91 ? -0.686 -15.953 12.320 1.00 37.81 91 LYS A N 1
ATOM 711 C CA . LYS A 1 91 ? -0.587 -16.889 11.195 1.00 37.81 91 LYS A CA 1
ATOM 712 C C . LYS A 1 91 ? -0.006 -16.275 9.925 1.00 37.81 91 LYS A C 1
ATOM 714 O O . LYS A 1 91 ? -0.370 -15.155 9.601 1.00 37.81 91 LYS A O 1
ATOM 719 N N . ALA A 1 92 ? 0.777 -17.069 9.190 1.00 45.34 92 ALA A N 1
ATOM 720 C CA . ALA A 1 92 ? 1.289 -16.839 7.836 1.00 45.34 92 ALA A CA 1
ATOM 721 C C . ALA A 1 92 ? 0.200 -16.412 6.818 1.00 45.34 92 ALA A C 1
ATOM 723 O O . ALA A 1 92 ? -0.130 -17.126 5.876 1.00 45.34 92 ALA A O 1
ATOM 724 N N . LYS A 1 93 ? -0.384 -15.236 7.029 1.00 52.97 93 LYS A N 1
ATOM 725 C CA . LYS A 1 93 ? -1.149 -14.461 6.075 1.00 52.97 93 LYS A CA 1
ATOM 726 C C . LYS A 1 93 ? -0.106 -13.634 5.356 1.00 52.97 93 LYS A C 1
ATOM 728 O O . LYS A 1 93 ? 0.648 -12.907 5.995 1.00 52.97 93 LYS A O 1
ATOM 733 N N . LYS A 1 94 ? -0.037 -13.819 4.042 1.00 62.62 94 LYS A N 1
ATOM 734 C CA . LYS A 1 94 ? 0.732 -12.962 3.141 1.00 62.62 94 LYS A CA 1
ATOM 735 C C . LYS A 1 94 ? 0.481 -11.509 3.551 1.00 62.62 94 LYS A C 1
ATOM 737 O O . LYS A 1 94 ? -0.679 -11.108 3.664 1.00 62.62 94 LYS A O 1
ATOM 742 N N . ASP A 1 95 ? 1.549 -10.780 3.861 1.00 77.38 95 ASP A N 1
ATOM 743 C CA . ASP A 1 95 ? 1.429 -9.369 4.208 1.00 77.38 95 ASP A CA 1
ATOM 744 C C . ASP A 1 95 ? 0.924 -8.612 2.984 1.00 77.38 95 ASP A C 1
ATOM 746 O O . ASP A 1 95 ? 1.227 -8.966 1.839 1.00 77.38 95 ASP A O 1
ATOM 750 N N . ASP A 1 96 ? 0.177 -7.536 3.214 1.00 83.38 96 ASP A N 1
ATOM 751 C CA . ASP A 1 96 ? -0.254 -6.690 2.112 1.00 83.38 96 ASP A CA 1
ATOM 752 C C . ASP A 1 96 ? 0.903 -5.809 1.635 1.00 83.38 96 ASP A C 1
ATOM 754 O O . ASP A 1 96 ? 1.080 -4.669 2.070 1.00 83.38 96 ASP A O 1
ATOM 758 N N . LEU A 1 97 ? 1.704 -6.354 0.717 1.00 84.12 97 LEU A N 1
ATOM 759 C CA . LEU A 1 97 ? 2.846 -5.659 0.123 1.00 84.12 97 LEU A CA 1
ATOM 760 C C . LEU A 1 97 ? 2.441 -4.356 -0.585 1.00 84.12 97 LEU A C 1
ATOM 762 O O . LEU A 1 97 ? 3.297 -3.503 -0.782 1.00 84.12 97 LEU A O 1
ATOM 766 N N . LYS A 1 98 ? 1.148 -4.157 -0.890 1.00 86.12 98 LYS A N 1
ATOM 767 C CA . LYS A 1 98 ? 0.612 -2.913 -1.470 1.00 86.12 98 LYS A CA 1
ATOM 768 C C . LYS A 1 98 ? 0.754 -1.695 -0.555 1.00 86.12 98 LYS A C 1
ATOM 770 O O . LYS A 1 98 ? 0.613 -0.569 -1.015 1.00 86.12 98 LYS A O 1
ATOM 775 N N . LYS A 1 99 ? 1.055 -1.896 0.734 1.00 85.00 99 LYS A N 1
ATOM 776 C CA . LYS A 1 99 ? 1.388 -0.798 1.660 1.00 85.00 99 LYS A CA 1
ATOM 777 C C . LYS A 1 99 ? 2.738 -0.144 1.354 1.00 85.00 99 LYS A C 1
ATOM 779 O O . L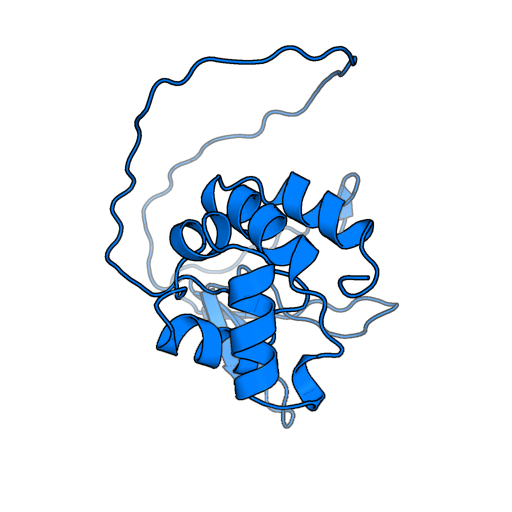YS A 1 99 ? 3.032 0.937 1.862 1.00 85.00 99 LYS A O 1
ATOM 784 N N . ILE A 1 100 ? 3.574 -0.810 0.564 1.00 84.44 100 ILE A N 1
ATOM 785 C CA . ILE A 1 100 ? 4.852 -0.289 0.096 1.00 84.44 100 ILE A CA 1
ATOM 786 C C . ILE A 1 100 ? 4.611 0.447 -1.213 1.00 84.44 100 ILE A C 1
ATOM 788 O O . ILE A 1 100 ? 3.971 -0.059 -2.133 1.00 84.44 100 ILE A O 1
ATOM 792 N N . GLU A 1 101 ? 5.147 1.653 -1.298 1.00 82.88 101 GLU A N 1
ATOM 793 C CA . GLU A 1 101 ? 4.947 2.498 -2.462 1.00 82.88 101 GLU A CA 1
ATOM 794 C C . GLU A 1 101 ? 5.713 1.946 -3.668 1.00 82.88 101 GLU A C 1
ATOM 796 O O . GLU A 1 101 ? 6.840 1.462 -3.551 1.00 82.88 101 GLU A O 1
ATOM 801 N N . GLY A 1 102 ? 5.082 1.983 -4.837 1.00 82.00 102 GLY A N 1
ATOM 802 C CA . GLY A 1 102 ? 5.607 1.358 -6.048 1.00 82.00 102 GLY A CA 1
ATOM 803 C C . GLY A 1 102 ? 5.319 -0.143 -6.151 1.00 82.00 102 GLY A C 1
ATOM 804 O O . GLY A 1 102 ? 5.469 -0.692 -7.239 1.00 82.00 102 GLY A O 1
ATOM 805 N N . ILE A 1 103 ? 4.834 -0.803 -5.089 1.00 86.12 103 ILE A N 1
ATOM 806 C CA . ILE A 1 103 ? 4.328 -2.179 -5.172 1.00 86.12 103 ILE A CA 1
ATOM 807 C C . ILE A 1 103 ? 2.829 -2.151 -5.476 1.00 86.12 103 ILE A C 1
ATOM 809 O O . ILE A 1 103 ? 1.979 -2.062 -4.595 1.00 86.12 103 ILE A O 1
ATOM 813 N N . GLY A 1 104 ? 2.494 -2.260 -6.761 1.00 82.38 104 GLY A N 1
ATOM 814 C CA . GLY A 1 104 ? 1.113 -2.448 -7.207 1.00 82.38 104 GLY A CA 1
ATOM 815 C C . GLY A 1 104 ? 0.580 -3.865 -6.938 1.00 82.38 104 GLY A C 1
ATOM 816 O O . GLY A 1 104 ? 1.353 -4.777 -6.637 1.00 82.38 104 GLY A O 1
ATOM 817 N N . PRO A 1 105 ? -0.731 -4.112 -7.129 1.00 84.69 105 PRO A N 1
ATOM 818 C CA . PRO A 1 105 ? -1.348 -5.425 -6.910 1.00 84.69 105 PRO A CA 1
ATOM 819 C C . PRO A 1 105 ? -0.692 -6.540 -7.734 1.00 84.69 105 PRO A C 1
ATOM 821 O O . PRO A 1 105 ? -0.543 -7.663 -7.254 1.00 84.69 105 PRO A O 1
ATOM 824 N N . LYS A 1 106 ? -0.234 -6.225 -8.950 1.00 85.62 106 LYS A N 1
ATOM 825 C CA . LYS A 1 106 ? 0.431 -7.197 -9.818 1.00 85.62 106 LYS A CA 1
ATOM 826 C C . LYS A 1 106 ? 1.855 -7.519 -9.360 1.00 85.62 106 LYS A C 1
ATOM 828 O O . LYS A 1 106 ? 2.224 -8.687 -9.338 1.00 85.62 106 LYS A O 1
ATOM 833 N N . ILE A 1 107 ? 2.608 -6.513 -8.913 1.00 86.50 107 ILE A N 1
ATOM 834 C CA . ILE A 1 107 ? 3.945 -6.687 -8.326 1.00 86.50 107 ILE A CA 1
ATOM 835 C C . ILE A 1 107 ? 3.845 -7.464 -7.014 1.00 86.50 107 ILE A C 1
ATOM 837 O O . ILE A 1 107 ? 4.619 -8.386 -6.795 1.00 86.50 107 ILE A O 1
ATOM 841 N N . ALA A 1 108 ? 2.858 -7.150 -6.170 1.00 87.00 108 ALA A N 1
ATOM 842 C CA . ALA A 1 108 ? 2.603 -7.891 -4.941 1.00 87.00 108 ALA A CA 1
ATOM 843 C C . ALA A 1 108 ? 2.350 -9.382 -5.219 1.00 87.00 108 ALA A C 1
ATOM 845 O O . ALA A 1 108 ? 2.884 -10.225 -4.499 1.00 87.00 108 ALA A O 1
ATOM 846 N N . SER A 1 109 ? 1.594 -9.706 -6.277 1.00 87.69 109 SER A N 1
ATOM 847 C CA . SER A 1 109 ? 1.409 -11.091 -6.734 1.00 87.69 109 SER A CA 1
ATOM 848 C C . SER A 1 109 ? 2.741 -11.719 -7.133 1.00 87.69 109 SER A C 1
ATOM 850 O O . SER A 1 109 ? 3.131 -12.710 -6.534 1.00 87.69 109 SER A O 1
ATOM 852 N N . ILE A 1 110 ? 3.485 -11.090 -8.050 1.00 88.00 110 ILE A N 1
ATOM 853 C CA . ILE A 1 110 ? 4.774 -11.597 -8.543 1.00 88.00 110 ILE A CA 1
ATOM 854 C C . ILE A 1 110 ? 5.750 -11.846 -7.382 1.00 88.00 110 ILE A C 1
ATOM 856 O O . ILE A 1 110 ? 6.383 -12.894 -7.306 1.00 88.00 110 ILE A O 1
ATOM 860 N N . LEU A 1 111 ? 5.864 -10.901 -6.449 1.00 85.44 111 LEU A N 1
ATOM 861 C CA . LEU A 1 111 ? 6.725 -11.033 -5.275 1.00 85.44 111 LEU A CA 1
ATOM 862 C C . LEU A 1 111 ? 6.266 -12.166 -4.360 1.00 85.44 111 LEU A C 1
ATOM 864 O O . LEU A 1 111 ? 7.096 -12.914 -3.854 1.00 85.44 111 LEU A O 1
ATOM 868 N N . THR A 1 112 ? 4.958 -12.319 -4.167 1.00 86.88 112 THR A N 1
ATOM 869 C CA . THR A 1 112 ? 4.390 -13.422 -3.386 1.00 86.88 112 THR A CA 1
ATOM 870 C C . THR A 1 112 ? 4.684 -14.775 -4.028 1.00 86.88 112 THR A C 1
ATOM 872 O O . THR A 1 112 ? 5.083 -15.694 -3.315 1.00 86.88 112 THR A O 1
ATOM 875 N N . ASP A 1 113 ? 4.555 -14.873 -5.351 1.00 85.75 113 ASP A N 1
ATOM 876 C CA . ASP A 1 113 ? 4.840 -16.083 -6.130 1.00 85.75 113 ASP A CA 1
ATOM 877 C C . ASP A 1 113 ? 6.332 -16.458 -6.056 1.00 85.75 113 ASP A C 1
ATOM 879 O O . ASP A 1 113 ? 6.680 -17.633 -6.022 1.00 85.75 113 ASP A O 1
ATOM 883 N N . ASN A 1 114 ? 7.213 -15.460 -5.915 1.00 83.62 114 ASN A N 1
ATOM 884 C CA . ASN A 1 114 ? 8.656 -15.631 -5.702 1.00 83.62 114 ASN A CA 1
ATOM 885 C C . ASN A 1 114 ? 9.059 -15.781 -4.214 1.00 83.62 114 ASN A C 1
ATOM 887 O O . ASN A 1 114 ? 10.240 -15.713 -3.879 1.00 83.62 114 ASN A O 1
ATOM 891 N N . GLY A 1 115 ? 8.102 -15.957 -3.294 1.00 81.50 115 GLY A N 1
ATOM 892 C CA . GLY A 1 115 ? 8.378 -16.192 -1.868 1.00 81.50 115 GLY A CA 1
ATOM 893 C C . GLY A 1 115 ? 8.607 -14.933 -1.016 1.00 81.50 115 GLY A C 1
ATOM 894 O O . GLY A 1 115 ? 8.840 -15.034 0.189 1.00 81.50 115 GLY A O 1
ATOM 895 N N . TYR A 1 116 ? 8.463 -13.737 -1.589 1.00 85.69 116 TYR A N 1
ATOM 896 C CA . TYR A 1 116 ? 8.566 -12.442 -0.901 1.00 85.69 116 TYR A CA 1
ATOM 897 C C . TYR A 1 116 ? 7.226 -11.907 -0.381 1.00 85.69 116 TYR A C 1
ATOM 899 O O . TYR A 1 116 ? 7.091 -10.712 -0.140 1.00 85.69 116 TYR A O 1
ATOM 907 N N . GLY A 1 117 ? 6.241 -12.775 -0.143 1.00 83.44 117 GLY A N 1
ATOM 908 C CA . GLY A 1 117 ? 4.885 -12.412 0.301 1.00 83.44 117 GLY A CA 1
ATOM 909 C C . GLY A 1 117 ? 4.764 -11.835 1.720 1.00 83.44 117 GLY A C 1
ATOM 910 O O . GLY A 1 117 ? 3.664 -11.805 2.259 1.00 83.44 117 GLY A O 1
ATOM 911 N N . THR A 1 118 ? 5.864 -11.440 2.367 1.00 85.62 118 THR A N 1
ATOM 912 C CA . THR A 1 118 ? 5.856 -10.818 3.702 1.00 85.62 118 THR A CA 1
ATOM 913 C C . THR A 1 118 ? 6.777 -9.607 3.740 1.00 85.62 118 THR A C 1
ATOM 915 O O . THR A 1 118 ? 7.809 -9.590 3.065 1.00 85.62 118 THR A O 1
ATOM 918 N N . PHE A 1 119 ? 6.477 -8.617 4.583 1.00 84.12 119 PHE A N 1
ATOM 919 C CA . PHE A 1 119 ? 7.361 -7.466 4.788 1.00 84.12 119 PHE A CA 1
ATOM 920 C C . PHE A 1 119 ? 8.735 -7.911 5.295 1.00 84.12 119 PHE A C 1
ATOM 922 O O . PHE A 1 119 ? 9.760 -7.350 4.915 1.00 84.12 119 PHE A O 1
ATOM 929 N N . SER A 1 120 ? 8.781 -8.971 6.109 1.00 84.94 120 SER A N 1
ATOM 930 C CA . SER A 1 120 ? 10.045 -9.528 6.590 1.00 84.94 120 SER A CA 1
ATOM 931 C C . SER A 1 120 ? 10.872 -10.134 5.454 1.00 84.94 120 SER A C 1
ATOM 933 O O . SER A 1 120 ? 12.065 -9.841 5.361 1.00 84.94 120 SER A O 1
ATOM 935 N N . ALA A 1 121 ? 10.258 -10.933 4.575 1.00 85.62 121 ALA A N 1
ATOM 936 C CA . ALA A 1 121 ? 10.946 -11.516 3.425 1.00 85.62 121 ALA A CA 1
ATOM 937 C C . ALA A 1 121 ? 11.418 -10.427 2.456 1.00 85.62 121 ALA A C 1
ATOM 939 O O . ALA A 1 121 ? 12.587 -10.403 2.079 1.00 85.62 121 ALA A O 1
ATOM 940 N N . LEU A 1 122 ? 10.545 -9.473 2.132 1.00 85.69 122 LEU A N 1
ATOM 941 C CA . LEU A 1 122 ? 10.860 -8.378 1.224 1.00 85.69 122 LEU A CA 1
ATOM 942 C C . LEU A 1 122 ? 11.946 -7.439 1.780 1.00 85.69 122 LEU A C 1
ATOM 944 O O . 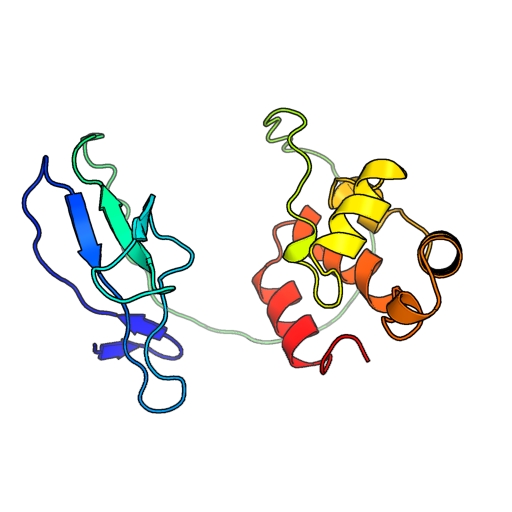LEU A 1 122 ? 12.799 -6.975 1.034 1.00 85.69 122 LEU A O 1
ATOM 948 N N . SER A 1 123 ? 11.988 -7.211 3.097 1.00 85.00 123 SER A N 1
ATOM 949 C CA . SER A 1 123 ? 13.046 -6.408 3.737 1.00 85.00 123 SER A CA 1
ATOM 950 C C . SER A 1 123 ? 14.437 -7.046 3.677 1.00 85.00 123 SER A C 1
ATOM 952 O O . SER A 1 123 ? 15.442 -6.347 3.807 1.00 85.00 123 SER A O 1
ATOM 954 N N . LYS A 1 124 ? 14.494 -8.372 3.504 1.00 85.44 124 LYS A N 1
ATOM 955 C CA . LYS A 1 124 ? 15.729 -9.147 3.334 1.00 85.44 124 LYS A CA 1
ATOM 956 C C . LYS A 1 124 ? 16.066 -9.379 1.862 1.00 85.44 124 LYS A C 1
ATOM 958 O O . LYS A 1 124 ? 17.173 -9.822 1.569 1.00 85.44 124 LYS A O 1
ATOM 963 N N . ALA A 1 125 ? 15.126 -9.110 0.957 1.00 85.38 125 ALA A N 1
ATOM 964 C CA . ALA A 1 125 ? 15.340 -9.237 -0.472 1.00 85.38 125 ALA A CA 1
ATOM 965 C C . ALA A 1 125 ? 16.415 -8.250 -0.933 1.00 85.38 125 ALA A C 1
ATOM 967 O O . ALA A 1 125 ? 16.465 -7.100 -0.485 1.00 85.38 125 ALA A O 1
ATOM 968 N N . SER A 1 126 ? 17.270 -8.699 -1.848 1.00 84.31 126 SER A N 1
ATOM 969 C CA . SER A 1 126 ? 18.235 -7.812 -2.484 1.00 84.31 126 SER A CA 1
ATOM 970 C C . SER A 1 126 ? 17.552 -7.018 -3.598 1.00 84.31 126 SER A C 1
ATOM 972 O O . SER A 1 126 ? 16.672 -7.536 -4.285 1.00 84.31 126 SER A O 1
ATOM 974 N N . VAL A 1 127 ? 17.970 -5.765 -3.799 1.00 85.44 127 VAL A N 1
ATOM 975 C CA . VAL A 1 127 ? 17.447 -4.923 -4.891 1.00 85.44 127 VAL A CA 1
ATOM 976 C C . VAL A 1 127 ? 17.656 -5.614 -6.242 1.00 85.44 127 VAL A C 1
ATOM 978 O O . VAL A 1 127 ? 16.734 -5.653 -7.044 1.00 85.44 127 VAL A O 1
ATOM 981 N N . LYS A 1 128 ? 18.808 -6.269 -6.429 1.00 86.06 128 LYS A N 1
ATOM 982 C CA . LYS A 1 128 ? 19.140 -7.046 -7.629 1.00 86.06 128 LYS A CA 1
ATOM 983 C C . LYS A 1 128 ? 18.154 -8.196 -7.881 1.00 86.06 128 LYS A C 1
ATOM 985 O O . LYS A 1 128 ? 17.674 -8.346 -8.997 1.00 86.06 128 LYS A O 1
ATOM 990 N N . SER A 1 129 ? 17.803 -8.967 -6.848 1.00 86.88 129 SER A N 1
ATOM 991 C CA . SER A 1 129 ? 16.813 -10.051 -6.966 1.00 86.88 129 SER A CA 1
ATOM 992 C C . SER A 1 129 ? 15.432 -9.509 -7.339 1.00 86.88 129 SER A C 1
ATOM 994 O O . SER A 1 129 ? 14.739 -10.092 -8.165 1.00 86.88 129 SER A O 1
ATOM 996 N N . LEU A 1 130 ? 15.035 -8.372 -6.758 1.00 83.44 130 LEU A N 1
ATOM 997 C CA . LEU A 1 130 ? 13.769 -7.722 -7.095 1.00 83.44 130 LEU A CA 1
ATOM 998 C C . LEU A 1 130 ? 13.774 -7.212 -8.543 1.00 83.44 130 LEU A C 1
ATOM 1000 O O . LEU A 1 130 ? 12.799 -7.419 -9.252 1.00 83.44 130 LEU A O 1
ATOM 1004 N N . GLU A 1 131 ? 14.866 -6.605 -9.009 1.00 85.69 131 GLU A N 1
ATOM 1005 C CA . GLU A 1 131 ? 15.023 -6.169 -10.404 1.00 85.69 131 GLU A CA 1
ATOM 1006 C C . GLU A 1 131 ? 14.935 -7.337 -11.394 1.00 85.69 131 GLU A C 1
ATOM 1008 O O . GLU A 1 131 ? 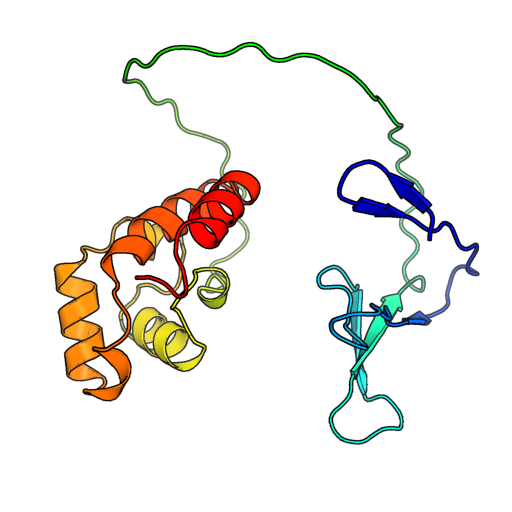14.236 -7.225 -12.400 1.00 85.69 131 GLU A O 1
ATOM 1013 N N . GLU A 1 132 ? 15.591 -8.465 -11.104 1.00 87.38 132 GLU A N 1
ATOM 1014 C CA . GLU A 1 132 ? 15.527 -9.677 -11.932 1.00 87.38 132 GLU A CA 1
ATOM 1015 C C . GLU A 1 132 ? 14.095 -10.220 -12.026 1.00 87.38 132 GLU A C 1
ATOM 1017 O O . GLU A 1 132 ? 13.616 -10.511 -13.123 1.00 87.38 132 GLU A O 1
ATOM 1022 N N . ILE A 1 133 ? 13.373 -10.259 -10.901 1.00 86.56 133 ILE A N 1
ATOM 1023 C CA . ILE A 1 133 ? 11.969 -10.687 -10.843 1.00 86.56 133 ILE A CA 1
ATOM 1024 C C . ILE A 1 133 ? 11.060 -9.743 -11.643 1.00 86.56 133 ILE A C 1
ATOM 1026 O O . ILE A 1 133 ? 10.196 -10.201 -12.393 1.00 86.56 133 ILE A O 1
ATOM 1030 N N . LEU A 1 134 ? 11.246 -8.424 -11.525 1.00 84.69 134 LEU A N 1
ATOM 1031 C CA . LEU A 1 134 ? 10.459 -7.447 -12.285 1.00 84.69 134 LEU A CA 1
ATOM 1032 C C . LEU A 1 134 ? 10.758 -7.523 -13.782 1.00 84.69 134 LEU A C 1
ATOM 1034 O O . LEU A 1 134 ? 9.838 -7.433 -14.592 1.00 84.69 134 LEU A O 1
ATOM 1038 N N . LYS A 1 135 ? 12.025 -7.728 -14.155 1.00 86.38 135 LYS A N 1
ATOM 1039 C CA . LYS A 1 135 ? 12.438 -7.894 -15.550 1.00 86.38 135 LYS A CA 1
ATOM 1040 C C . LYS A 1 135 ? 11.844 -9.163 -16.160 1.00 86.38 135 LYS A C 1
ATOM 1042 O O . LYS A 1 135 ? 11.358 -9.105 -17.286 1.00 86.38 135 LYS A O 1
ATOM 1047 N N . ALA A 1 136 ? 11.819 -10.265 -15.406 1.00 85.56 136 ALA A N 1
ATOM 1048 C CA . ALA A 1 136 ? 11.156 -11.506 -15.803 1.00 85.56 136 ALA A CA 1
ATOM 1049 C C . ALA A 1 136 ? 9.630 -11.344 -15.922 1.00 85.56 136 ALA A C 1
ATOM 1051 O O . ALA A 1 136 ? 9.012 -11.929 -16.808 1.00 85.56 136 ALA A O 1
ATOM 1052 N N . ALA A 1 137 ? 9.019 -10.517 -15.068 1.00 83.62 137 ALA A N 1
ATOM 1053 C CA . ALA A 1 137 ? 7.591 -10.218 -15.134 1.00 83.62 137 ALA A CA 1
ATOM 1054 C C . ALA A 1 137 ? 7.203 -9.292 -16.301 1.00 83.62 137 ALA A C 1
ATOM 1056 O O . ALA A 1 137 ? 6.050 -9.304 -16.735 1.00 83.62 137 ALA A O 1
ATOM 1057 N N . GLY A 1 138 ? 8.141 -8.482 -16.800 1.00 82.19 138 GLY A N 1
ATOM 1058 C CA . GLY A 1 138 ? 8.008 -7.721 -18.039 1.00 82.19 138 GLY A CA 1
ATOM 1059 C C . GLY A 1 138 ? 8.482 -6.261 -17.954 1.00 82.19 138 GLY A C 1
ATOM 1060 O O . GLY A 1 138 ? 8.550 -5.670 -16.874 1.00 82.19 138 GLY A O 1
ATOM 1061 N N . PRO A 1 139 ? 8.735 -5.618 -19.110 1.00 81.94 139 PRO A N 1
ATOM 1062 C CA . PRO A 1 139 ? 9.292 -4.261 -19.199 1.00 81.94 139 PRO A CA 1
ATOM 1063 C C . PRO A 1 139 ? 8.367 -3.168 -18.644 1.00 81.94 139 PRO A C 1
ATOM 1065 O O . PRO A 1 139 ? 8.796 -2.050 -18.387 1.00 81.94 139 PRO A O 1
ATOM 1068 N N . ARG A 1 140 ? 7.089 -3.471 -18.397 1.00 78.62 140 ARG A N 1
ATOM 1069 C CA . ARG A 1 140 ? 6.177 -2.533 -17.728 1.00 78.62 140 ARG A CA 1
ATOM 1070 C C . ARG A 1 140 ? 6.548 -2.310 -16.259 1.00 78.62 140 ARG A C 1
ATOM 1072 O O . ARG A 1 140 ? 6.257 -1.250 -15.715 1.00 78.62 140 ARG A O 1
ATOM 1079 N N . TYR A 1 141 ? 7.188 -3.289 -15.619 1.00 79.50 141 TYR A N 1
ATOM 1080 C CA . TYR A 1 141 ? 7.544 -3.207 -14.203 1.00 79.50 141 TYR A CA 1
ATOM 1081 C C . TYR A 1 141 ? 8.934 -2.623 -13.962 1.00 79.50 141 TYR A C 1
ATOM 1083 O O . TYR A 1 141 ? 9.230 -2.221 -12.842 1.00 79.50 141 TYR A O 1
ATOM 1091 N N . THR A 1 142 ? 9.765 -2.510 -15.002 1.00 71.38 142 THR A N 1
ATOM 1092 C CA . THR A 1 142 ? 11.118 -1.943 -14.899 1.00 71.38 142 THR A CA 1
ATOM 1093 C C . THR A 1 142 ? 11.118 -0.434 -14.655 1.00 71.38 142 THR A C 1
ATOM 1095 O O . THR A 1 142 ? 12.130 0.107 -14.222 1.00 71.38 142 THR A O 1
ATOM 1098 N N . MET A 1 143 ? 9.994 0.258 -14.893 1.00 74.81 143 MET A N 1
ATOM 1099 C CA . MET A 1 143 ? 9.830 1.661 -14.486 1.00 74.81 143 MET A CA 1
ATOM 1100 C C . MET A 1 143 ? 9.692 1.832 -12.968 1.00 74.81 143 MET A C 1
ATOM 1102 O O . MET A 1 143 ? 9.948 2.923 -12.458 1.00 74.81 143 MET A O 1
ATOM 1106 N N . HIS A 1 144 ? 9.301 0.785 -12.237 1.00 73.25 144 HIS A N 1
ATOM 1107 C CA . HIS A 1 144 ? 9.264 0.831 -10.782 1.00 73.25 144 HIS A CA 1
ATOM 1108 C C . HIS A 1 144 ? 10.658 0.534 -10.235 1.00 73.25 144 HIS A C 1
ATOM 1110 O O . HIS A 1 144 ? 11.268 -0.467 -10.603 1.00 73.25 144 HIS A O 1
ATOM 1116 N N . LYS A 1 145 ? 11.175 1.395 -9.351 1.00 75.31 145 LYS A N 1
ATOM 1117 C CA . LYS A 1 145 ? 12.489 1.188 -8.736 1.00 75.31 145 LYS A CA 1
ATOM 1118 C C . LYS A 1 145 ? 12.341 0.361 -7.455 1.00 75.31 145 LYS A C 1
ATOM 1120 O O . LYS A 1 145 ? 11.888 0.898 -6.443 1.00 75.31 145 LYS A O 1
ATOM 1125 N N . PRO A 1 146 ? 12.791 -0.905 -7.420 1.00 78.81 146 PRO A N 1
ATOM 1126 C CA . PRO A 1 146 ? 12.712 -1.715 -6.208 1.00 78.81 146 PRO A CA 1
ATOM 1127 C C . PRO A 1 146 ? 13.713 -1.289 -5.125 1.00 78.81 146 PRO A C 1
ATOM 1129 O O . PRO A 1 146 ? 13.688 -1.828 -4.025 1.00 78.81 146 PRO A O 1
ATOM 1132 N N . GLY A 1 147 ? 14.595 -0.316 -5.388 1.00 82.25 147 GLY A N 1
ATOM 1133 C CA . GLY A 1 147 ? 15.614 0.141 -4.436 1.00 82.25 147 GLY A CA 1
ATOM 1134 C C . GLY A 1 147 ? 15.061 0.687 -3.112 1.00 82.25 147 GLY A C 1
ATOM 1135 O O . GLY A 1 147 ? 15.749 0.657 -2.085 1.00 82.25 147 GLY A O 1
ATOM 1136 N N . THR A 1 148 ? 13.818 1.168 -3.108 1.00 82.81 148 THR A N 1
ATOM 1137 C CA . THR A 1 148 ? 13.131 1.686 -1.916 1.00 82.81 148 THR A CA 1
ATOM 1138 C C . THR A 1 148 ? 12.313 0.612 -1.198 1.00 82.81 148 THR A C 1
ATOM 1140 O O . THR A 1 148 ? 12.098 0.729 0.012 1.00 82.81 148 THR A O 1
ATOM 1143 N N . TRP A 1 149 ? 11.955 -0.484 -1.878 1.00 87.25 149 TRP A N 1
ATOM 1144 C CA . TRP A 1 149 ? 11.066 -1.512 -1.338 1.00 87.25 149 TRP A CA 1
ATOM 1145 C C . TRP A 1 149 ? 11.638 -2.251 -0.130 1.00 87.25 149 TRP A C 1
ATOM 1147 O O . TRP A 1 149 ? 10.917 -2.348 0.858 1.00 87.25 149 TRP A O 1
ATOM 1157 N N . PRO A 1 150 ? 12.910 -2.704 -0.092 1.00 87.00 150 PRO A N 1
ATOM 1158 C CA . PRO A 1 150 ? 13.456 -3.336 1.108 1.00 87.00 150 PRO A CA 1
ATOM 1159 C C . PRO A 1 150 ? 13.481 -2.391 2.314 1.00 87.00 150 PRO A C 1
ATOM 1161 O O . PRO A 1 150 ? 13.233 -2.807 3.447 1.00 87.00 150 PRO A O 1
ATOM 1164 N N . LYS A 1 151 ? 13.745 -1.095 2.084 1.00 85.56 151 LYS A N 1
ATOM 1165 C CA . LYS A 1 151 ? 13.762 -0.072 3.143 1.00 85.56 151 LYS A CA 1
ATOM 1166 C C . LYS A 1 151 ? 12.358 0.157 3.698 1.00 85.56 151 LYS A C 1
ATOM 1168 O O . LYS A 1 151 ? 12.176 0.156 4.912 1.00 85.56 151 LYS A O 1
ATOM 1173 N N . GLN A 1 152 ? 11.375 0.299 2.815 1.00 85.44 152 GLN A N 1
ATOM 1174 C CA . GLN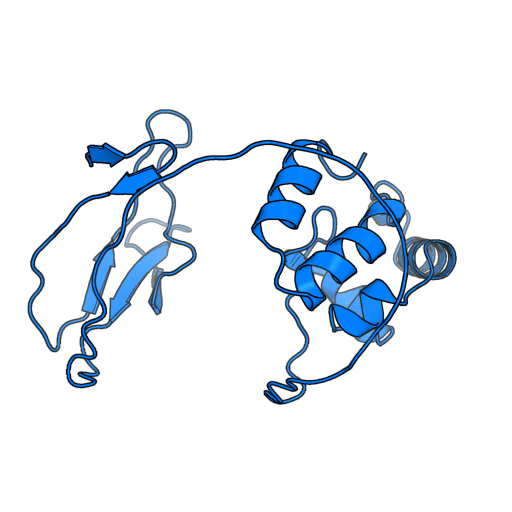 A 1 152 ? 9.966 0.435 3.170 1.00 85.44 152 GLN A CA 1
ATOM 1175 C C . GLN A 1 152 ? 9.436 -0.825 3.862 1.00 85.44 152 GLN A C 1
ATOM 1177 O O . GLN A 1 152 ? 8.854 -0.737 4.938 1.00 85.44 152 GLN A O 1
ATOM 1182 N N . ALA A 1 153 ? 9.734 -2.007 3.325 1.00 87.38 153 ALA A N 1
ATOM 1183 C CA . ALA A 1 153 ? 9.391 -3.292 3.922 1.00 87.38 153 ALA A CA 1
ATOM 1184 C C . ALA A 1 153 ? 9.980 -3.451 5.324 1.00 87.38 153 ALA A C 1
ATOM 1186 O O . ALA A 1 153 ? 9.320 -3.977 6.210 1.00 87.38 153 ALA A O 1
ATOM 1187 N N . LYS A 1 154 ? 11.196 -2.951 5.566 1.00 87.12 154 LYS A N 1
ATOM 1188 C CA . LYS A 1 154 ? 11.808 -2.967 6.899 1.00 87.12 154 LYS A CA 1
ATOM 1189 C C . LYS A 1 154 ? 11.039 -2.101 7.898 1.00 87.12 154 LYS A C 1
ATOM 1191 O O . LYS A 1 154 ? 10.866 -2.516 9.043 1.00 87.12 154 LYS A O 1
ATOM 1196 N N . LEU A 1 155 ? 10.573 -0.925 7.475 1.00 85.19 155 LEU A N 1
ATOM 1197 C CA . LEU A 1 155 ? 9.748 -0.041 8.305 1.00 85.19 155 LEU A CA 1
ATOM 1198 C C . LEU A 1 155 ? 8.365 -0.657 8.556 1.00 85.19 155 LEU A C 1
ATOM 1200 O O . LEU A 1 155 ? 7.944 -0.748 9.705 1.00 85.19 155 LEU A O 1
ATOM 1204 N N . ALA A 1 156 ? 7.720 -1.182 7.512 1.00 83.31 156 ALA A N 1
ATOM 1205 C CA . ALA A 1 156 ? 6.439 -1.881 7.603 1.00 83.31 156 ALA A CA 1
ATOM 1206 C C . ALA A 1 156 ? 6.516 -3.126 8.509 1.00 83.31 156 ALA A C 1
ATOM 1208 O O . ALA A 1 156 ? 5.679 -3.301 9.390 1.00 83.31 156 ALA A O 1
ATOM 1209 N N . ALA A 1 157 ? 7.571 -3.940 8.377 1.00 83.56 157 ALA A N 1
ATOM 1210 C CA . ALA A 1 157 ? 7.829 -5.099 9.238 1.00 83.56 157 ALA A CA 1
ATOM 1211 C C . ALA A 1 157 ? 8.094 -4.711 10.700 1.00 83.56 157 ALA A C 1
ATOM 1213 O O . ALA A 1 157 ? 7.863 -5.514 11.601 1.00 83.56 157 ALA A O 1
ATOM 1214 N N . SER A 1 158 ? 8.592 -3.494 10.936 1.00 76.88 158 SER A N 1
ATOM 1215 C CA . SER A 1 158 ? 8.831 -2.954 12.279 1.00 76.88 158 SER A CA 1
ATOM 1216 C C . SER A 1 158 ? 7.598 -2.247 12.859 1.00 76.88 158 SER A C 1
ATOM 1218 O O . SER A 1 158 ? 7.634 -1.826 14.011 1.00 76.88 158 SER A O 1
ATOM 1220 N N . GLY A 1 159 ? 6.515 -2.103 12.083 1.00 77.38 159 GLY A N 1
ATOM 1221 C CA . GLY A 1 159 ? 5.333 -1.328 12.465 1.00 77.38 159 GLY A CA 1
ATOM 1222 C C . GLY A 1 159 ? 5.549 0.192 12.464 1.00 77.38 159 GLY A C 1
ATOM 1223 O O . GLY A 1 159 ? 4.705 0.928 12.965 1.00 77.38 159 GLY A O 1
ATOM 1224 N N . ASP A 1 160 ? 6.661 0.672 11.898 1.00 80.56 160 ASP A N 1
ATOM 1225 C CA . ASP A 1 160 ? 7.052 2.085 11.827 1.00 80.56 160 ASP A CA 1
ATOM 1226 C C . ASP A 1 160 ? 6.298 2.810 10.687 1.00 80.56 160 ASP A C 1
ATOM 1228 O O . ASP A 1 160 ? 6.900 3.348 9.751 1.00 80.56 160 ASP A O 1
ATOM 1232 N N . TRP A 1 161 ? 4.9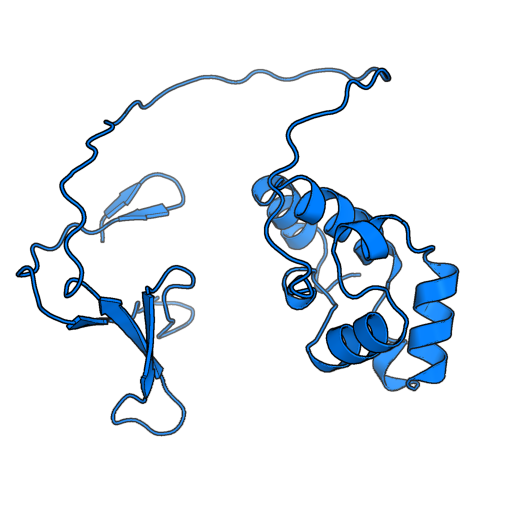63 2.818 10.744 1.00 79.38 161 TRP A N 1
ATOM 1233 C CA . TRP A 1 161 ? 4.107 3.382 9.692 1.00 79.38 161 TRP A CA 1
ATOM 1234 C C . TRP A 1 161 ? 4.285 4.897 9.513 1.00 79.38 161 TRP A C 1
ATOM 1236 O O . TRP A 1 161 ? 4.264 5.378 8.384 1.00 79.38 161 TRP A O 1
ATOM 1246 N N . ASP A 1 162 ? 4.558 5.651 10.582 1.00 82.19 162 ASP A N 1
ATOM 1247 C CA . ASP A 1 162 ? 4.837 7.094 10.497 1.00 82.19 162 ASP A CA 1
ATOM 1248 C C . ASP A 1 162 ? 6.128 7.402 9.729 1.00 82.19 162 ASP A C 1
ATOM 1250 O O . ASP A 1 162 ? 6.186 8.314 8.898 1.00 82.19 162 ASP A O 1
ATOM 1254 N N . LYS A 1 163 ? 7.185 6.618 9.983 1.00 80.38 163 LYS A N 1
ATOM 1255 C CA . LYS A 1 163 ? 8.456 6.758 9.261 1.00 80.38 163 LYS A CA 1
ATOM 1256 C C . LYS A 1 163 ? 8.316 6.290 7.823 1.00 80.38 163 LYS A C 1
ATOM 1258 O O . LYS A 1 163 ? 8.923 6.895 6.946 1.00 80.38 163 LYS A O 1
ATOM 1263 N N . LEU A 1 164 ? 7.537 5.228 7.594 1.00 81.75 164 LEU A N 1
ATOM 1264 C CA . LEU A 1 164 ? 7.210 4.755 6.255 1.00 81.75 164 LEU A CA 1
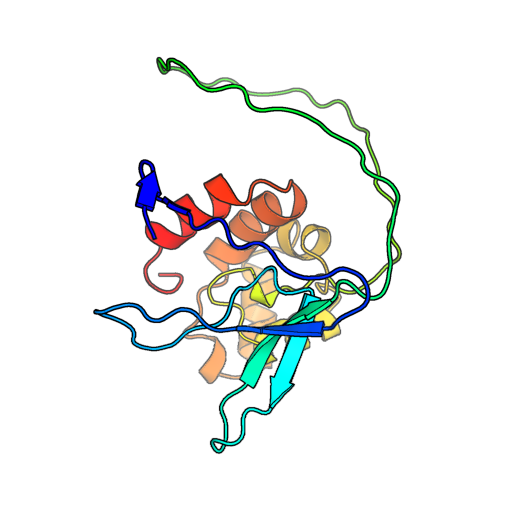ATOM 1265 C C . LEU A 1 164 ? 6.538 5.873 5.464 1.00 81.75 164 LEU A C 1
ATOM 1267 O O . LEU A 1 164 ? 7.021 6.206 4.392 1.00 81.75 164 LEU A O 1
ATOM 1271 N N . LYS A 1 165 ? 5.502 6.495 6.032 1.00 80.94 165 LYS A N 1
ATOM 1272 C CA . LYS A 1 165 ? 4.770 7.583 5.391 1.00 80.94 165 LYS A CA 1
ATOM 1273 C C . LYS A 1 165 ? 5.661 8.794 5.129 1.00 80.94 165 LYS A C 1
ATOM 1275 O O . LYS A 1 165 ? 5.724 9.257 4.009 1.00 80.94 165 LYS A O 1
ATOM 1280 N N . THR A 1 166 ? 6.472 9.206 6.103 1.00 83.69 166 THR A N 1
ATOM 1281 C CA . THR A 1 166 ? 7.451 10.295 5.909 1.00 83.69 166 THR A CA 1
ATOM 1282 C C . THR A 1 166 ? 8.471 9.982 4.807 1.00 83.69 166 THR A C 1
ATOM 1284 O O . THR A 1 166 ? 8.970 10.880 4.133 1.00 83.69 166 THR A O 1
ATOM 1287 N N . LEU A 1 167 ? 8.852 8.711 4.666 1.00 80.25 167 LEU A N 1
ATOM 1288 C CA . LEU A 1 167 ? 9.761 8.261 3.620 1.00 80.25 167 LEU A CA 1
ATOM 1289 C C . LEU A 1 167 ? 9.054 8.213 2.260 1.00 80.25 167 LEU A C 1
ATOM 1291 O O . LEU A 1 167 ? 9.678 8.583 1.280 1.00 80.25 167 LEU A O 1
ATOM 1295 N N . GLN A 1 168 ? 7.779 7.827 2.216 1.00 79.44 168 GLN A N 1
ATOM 1296 C CA . GLN A 1 168 ? 6.925 7.873 1.024 1.00 79.44 168 GLN A CA 1
ATOM 1297 C C . GLN A 1 168 ? 6.656 9.313 0.575 1.00 79.44 168 GLN A C 1
ATOM 1299 O O . GLN A 1 168 ? 6.883 9.642 -0.572 1.00 79.44 168 GLN A O 1
ATOM 1304 N N . ASP A 1 169 ? 6.325 10.226 1.488 1.00 80.50 169 ASP A N 1
ATOM 1305 C CA . ASP A 1 169 ? 6.125 11.653 1.182 1.00 80.50 169 ASP A CA 1
ATOM 1306 C C . ASP A 1 169 ? 7.391 12.322 0.608 1.00 80.50 169 ASP A C 1
ATOM 1308 O O . ASP A 1 169 ? 7.319 13.369 -0.027 1.00 80.50 169 ASP A O 1
ATOM 1312 N N . LYS A 1 170 ? 8.572 11.742 0.854 1.00 75.94 170 LYS A N 1
ATOM 1313 C CA . LYS A 1 170 ? 9.847 12.188 0.270 1.00 75.94 170 LYS A CA 1
ATOM 1314 C C . LYS A 1 170 ? 10.194 11.498 -1.046 1.00 75.94 170 LYS A C 1
ATOM 1316 O O . LYS A 1 170 ? 11.129 11.935 -1.713 1.00 75.94 170 LYS A O 1
ATOM 1321 N N . LEU A 1 171 ? 9.530 10.395 -1.359 1.00 68.56 171 LEU A N 1
ATOM 1322 C CA . LEU A 1 171 ? 9.741 9.601 -2.556 1.00 68.56 171 LEU A CA 1
ATOM 1323 C C . LEU A 1 171 ? 8.541 9.841 -3.468 1.00 68.56 171 LEU A C 1
ATOM 1325 O O . LEU A 1 171 ? 7.513 9.210 -3.308 1.00 68.56 171 LEU A O 1
ATOM 1329 N N . ASP A 1 172 ? 8.650 10.736 -4.442 1.00 60.59 172 ASP A N 1
ATOM 1330 C CA . ASP A 1 172 ? 7.578 10.932 -5.424 1.00 60.59 172 ASP A CA 1
ATOM 1331 C C . ASP A 1 172 ? 7.443 9.697 -6.335 1.00 60.59 172 ASP A C 1
ATOM 1333 O O . ASP A 1 172 ? 8.144 9.556 -7.342 1.00 60.59 172 ASP A O 1
ATOM 1337 N N . GLY A 1 173 ? 6.560 8.760 -5.983 1.00 55.91 173 GLY A N 1
ATOM 1338 C CA . GLY A 1 173 ? 6.235 7.604 -6.820 1.00 55.91 173 GLY A CA 1
ATOM 1339 C C . GLY A 1 173 ? 7.341 6.551 -6.872 1.00 55.91 173 GLY A C 1
ATOM 1340 O O . GLY A 1 173 ? 7.497 5.859 -7.882 1.00 55.91 173 GLY A O 1
ATOM 1341 N N . GLY A 1 174 ? 8.142 6.438 -5.810 1.00 55.34 174 GLY A N 1
ATOM 1342 C CA . GLY A 1 174 ? 9.274 5.511 -5.749 1.00 55.34 174 GLY A CA 1
ATOM 1343 C C . GLY A 1 174 ? 10.491 5.912 -6.597 1.00 55.34 174 GLY A C 1
ATOM 1344 O O . GLY A 1 174 ? 11.262 5.030 -6.984 1.00 55.34 174 GLY A O 1
ATOM 1345 N N . LYS A 1 175 ? 10.675 7.204 -6.907 1.00 47.00 175 LYS A N 1
ATOM 1346 C CA . LYS A 1 175 ? 11.859 7.707 -7.629 1.00 47.00 175 LYS A CA 1
ATOM 1347 C C . LYS A 1 175 ? 13.036 8.097 -6.750 1.00 47.00 175 LYS A C 1
ATOM 1349 O O . LYS A 1 175 ? 12.833 8.596 -5.627 1.00 47.00 175 LYS A O 1
#

Foldseek 3Di:
DDDDPPDDDDDDDDDALDKDWAWDQDPPPGIGEDPPAPDWADDPDPPDITGMDGRNDDDDDDDDDDDDDDDDDDDDDDDDDDDDDDDPDDDPDQDPLVLQFLCDPVNCVLCVVVVNSALVSQLPDDQVNSCVSQVVVHPVSNVARSPCSNVLSVCVVVVVSVVSVVVVVVQDRRD

Radius of gyration: 20.37 Å; chains: 1; bounding box: 52×37×48 Å

pLDDT: mean 72.95, std 17.57, range [30.77, 90.0]